Protein AF-A0A4D4N7Y9-F1 (afdb_monomer)

Sequence (111 aa):
MTEAGWGVYEPERDAQGSEWARDREDRRAGALAAGAAFEARRREGPDELQAELWLSAGPGRRIRAVADLSGLQPAQILAQLAERVVVSEDGTVSVRLHAVPVIFRNGQKAS

Solvent-accessible surface area (backbone atoms only — not comparable to full-atom values): 7186 Å² total; per-residue (Å²): 137,83,84,77,73,81,73,83,85,56,71,93,75,34,65,66,60,52,49,55,50,47,56,50,50,52,52,49,52,50,53,51,49,54,51,50,55,50,52,51,57,58,71,73,51,74,101,60,90,81,76,88,81,89,65,60,71,67,65,46,51,53,45,48,54,51,18,71,75,68,76,44,53,58,66,58,55,51,50,61,46,55,79,32,56,42,72,46,98,90,66,52,78,44,66,69,75,76,96,69,89,82,69,70,63,92,92,41,80,72,128

Secondary structure (DSSP, 8-state):
----PPPPP-GGG-HHHHHHHHHHHHHHHHHHHHHHHHHHHHHTS-S---------HHHHHHHHHHHHHHT--HHHHHHHHHTTEEE-TT--EEE---S----EETTEE--

Mean predicted aligned error: 17.5 Å

pLDDT: mean 72.79, std 16.16, range [38.03, 92.19]

Organism: Streptomyces avermitilis (NCBI:txid33903)

Foldseek 3Di:
DDDDDDDDDDVVPPPVNVVVVVVVVVVVVVVVVVVVVVVVVVVPDPPDPDDDDDDDPPVVVVLVVVCVVVVHDSVVVVVVQVVQWDQDPVRDTDGDDDPDPQDDDPPDGDD

Radius of gyration: 25.88 Å; Cα contacts (8 Å, |Δi|>4): 38; chains: 1; bounding box: 43×40×86 Å

Structure (mmCIF, N/CA/C/O backbone):
data_AF-A0A4D4N7Y9-F1
#
_entry.id   AF-A0A4D4N7Y9-F1
#
loop_
_atom_site.group_PDB
_atom_site.id
_atom_site.type_symbol
_atom_site.label_atom_id
_atom_site.label_alt_id
_atom_site.label_comp_id
_atom_site.label_asym_id
_atom_site.label_entity_id
_atom_site.label_seq_id
_atom_site.pdbx_PDB_ins_code
_atom_site.Cartn_x
_atom_site.Cartn_y
_atom_site.Cartn_z
_atom_site.occupancy
_atom_site.B_iso_or_equiv
_atom_site.auth_seq_id
_atom_site.auth_comp_id
_atom_site.auth_asym_id
_atom_site.auth_atom_id
_atom_site.pdbx_PDB_model_num
ATOM 1 N N . MET A 1 1 ? 2.195 9.205 -63.301 1.00 39.78 1 MET A N 1
ATOM 2 C CA . MET A 1 1 ? 2.036 9.130 -61.835 1.00 39.78 1 MET A CA 1
ATOM 3 C C . MET A 1 1 ? 2.593 7.797 -61.390 1.00 39.78 1 MET A C 1
ATOM 5 O O . MET A 1 1 ? 2.002 6.778 -61.712 1.00 39.78 1 MET A O 1
ATOM 9 N N . THR A 1 2 ? 3.762 7.795 -60.764 1.00 45.09 2 THR A N 1
ATOM 10 C CA . THR A 1 2 ? 4.398 6.592 -60.221 1.00 45.09 2 THR A CA 1
ATOM 11 C C . THR A 1 2 ? 4.236 6.634 -58.708 1.00 45.09 2 THR A C 1
ATOM 13 O O . THR A 1 2 ? 4.883 7.438 -58.042 1.00 45.09 2 THR A O 1
ATOM 16 N N . GLU A 1 3 ? 3.333 5.812 -58.172 1.00 53.06 3 GLU A N 1
ATOM 17 C CA . GLU A 1 3 ? 3.298 5.509 -56.740 1.00 53.06 3 GLU A CA 1
ATOM 18 C C . GLU A 1 3 ? 4.569 4.729 -56.403 1.00 53.06 3 GLU A C 1
ATOM 20 O O . GLU A 1 3 ? 4.729 3.567 -56.776 1.00 53.06 3 GLU A O 1
ATOM 25 N N . ALA A 1 4 ? 5.518 5.398 -55.753 1.00 57.94 4 ALA A N 1
ATOM 26 C CA . ALA A 1 4 ? 6.666 4.732 -55.167 1.00 57.94 4 ALA A CA 1
ATOM 27 C C . ALA A 1 4 ? 6.163 3.917 -53.969 1.00 57.94 4 ALA A C 1
ATOM 29 O O . ALA A 1 4 ? 5.782 4.481 -52.943 1.00 57.94 4 ALA A O 1
ATOM 30 N N . GLY A 1 5 ? 6.111 2.592 -54.122 1.00 58.03 5 GLY A N 1
ATOM 31 C CA . GLY A 1 5 ? 5.852 1.683 -53.011 1.00 58.03 5 GLY A CA 1
ATOM 32 C C . GLY A 1 5 ? 6.863 1.929 -51.891 1.00 58.03 5 GLY A C 1
ATOM 33 O O . GLY A 1 5 ? 8.049 2.136 -52.157 1.00 58.03 5 GLY A O 1
ATOM 34 N N . TRP A 1 6 ? 6.381 1.948 -50.648 1.00 53.34 6 TRP A N 1
ATOM 35 C CA . TRP A 1 6 ? 7.217 2.124 -49.463 1.00 53.34 6 TRP A CA 1
ATOM 36 C C . TRP A 1 6 ? 8.330 1.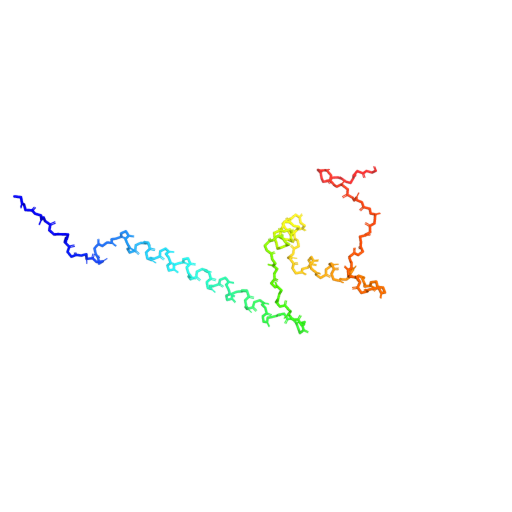071 -49.479 1.00 53.34 6 TRP A C 1
ATOM 38 O O . TRP A 1 6 ? 8.050 -0.123 -49.587 1.00 53.34 6 TRP A O 1
ATOM 48 N N . GLY A 1 7 ? 9.587 1.526 -49.444 1.00 69.44 7 GLY A N 1
ATOM 49 C CA . GLY A 1 7 ? 10.752 0.644 -49.447 1.00 69.44 7 GLY A CA 1
ATOM 50 C C . GLY A 1 7 ? 10.676 -0.378 -48.313 1.00 69.44 7 GLY A C 1
ATOM 51 O O . GLY A 1 7 ? 10.107 -0.101 -47.256 1.00 69.44 7 GLY A O 1
ATOM 52 N N . VAL A 1 8 ? 11.235 -1.567 -48.551 1.00 76.38 8 VAL A N 1
ATOM 53 C CA . VAL A 1 8 ? 11.321 -2.633 -47.545 1.00 76.38 8 VAL A CA 1
ATOM 54 C C . VAL A 1 8 ? 11.984 -2.060 -46.291 1.00 76.38 8 VAL A C 1
ATOM 56 O O . VAL A 1 8 ? 13.066 -1.486 -46.372 1.00 76.38 8 VAL A O 1
ATOM 59 N N . TYR A 1 9 ? 11.308 -2.165 -45.145 1.00 73.81 9 TYR A N 1
ATOM 60 C CA . TYR A 1 9 ? 11.852 -1.706 -43.870 1.00 73.81 9 TYR A CA 1
ATOM 61 C C . TYR A 1 9 ? 13.087 -2.543 -43.522 1.00 73.81 9 TYR A C 1
ATOM 63 O O . TYR A 1 9 ? 12.989 -3.762 -43.393 1.00 73.81 9 TYR A O 1
ATOM 71 N N . GLU A 1 10 ? 14.234 -1.876 -43.390 1.00 71.06 10 GLU A N 1
ATOM 72 C CA . GLU A 1 10 ? 15.521 -2.460 -43.004 1.00 71.06 10 GLU A CA 1
ATOM 73 C C . GLU A 1 10 ? 15.779 -2.147 -41.519 1.00 71.06 10 GLU A C 1
ATOM 75 O O . GLU A 1 10 ? 16.351 -1.098 -41.200 1.00 71.06 10 GLU A O 1
ATOM 80 N N . PRO A 1 11 ? 15.341 -3.012 -40.584 1.00 64.88 11 PRO A N 1
ATOM 81 C CA . PRO A 1 11 ? 15.468 -2.764 -39.149 1.00 64.88 11 PRO A CA 1
ATOM 82 C C . PRO A 1 11 ? 16.921 -2.577 -38.693 1.00 64.88 11 PRO A C 1
ATOM 84 O O . PRO A 1 11 ? 17.151 -1.867 -37.716 1.00 64.88 11 PRO A O 1
ATOM 87 N N . GLU A 1 12 ? 17.919 -3.132 -39.399 1.00 69.62 12 GLU A N 1
ATOM 88 C CA . GLU A 1 12 ? 19.334 -2.942 -39.039 1.00 69.62 12 GLU A CA 1
ATOM 89 C C . GLU A 1 12 ? 19.844 -1.513 -39.287 1.00 69.62 12 GLU A C 1
ATOM 91 O O . GLU A 1 12 ? 20.895 -1.129 -38.769 1.00 69.62 12 GLU A O 1
ATOM 96 N N . ARG A 1 13 ? 19.116 -0.713 -40.075 1.00 68.31 13 ARG A N 1
ATOM 97 C CA . ARG A 1 13 ? 19.473 0.679 -40.401 1.00 68.31 13 ARG A CA 1
ATOM 98 C C . ARG A 1 13 ? 18.642 1.693 -39.623 1.00 68.31 13 ARG A C 1
ATOM 100 O O . ARG A 1 13 ? 18.924 2.890 -39.685 1.00 68.31 13 ARG A O 1
ATOM 107 N N . ASP A 1 14 ? 17.664 1.219 -38.855 1.00 77.44 14 ASP A N 1
ATOM 108 C CA . ASP A 1 14 ? 16.843 2.036 -37.974 1.00 77.44 14 ASP A CA 1
ATOM 109 C C . ASP A 1 14 ? 17.499 2.170 -36.593 1.00 77.44 14 ASP A C 1
ATOM 111 O O . ASP A 1 14 ? 17.209 1.450 -35.628 1.00 77.44 14 ASP A O 1
ATOM 115 N N . ALA A 1 15 ? 18.430 3.121 -36.507 1.00 72.69 15 ALA A N 1
ATOM 116 C CA . ALA A 1 15 ? 19.113 3.457 -35.263 1.00 72.69 15 ALA A CA 1
ATOM 117 C C . ALA A 1 15 ? 18.132 3.921 -34.169 1.00 72.69 15 ALA A C 1
ATOM 119 O O . ALA A 1 15 ? 18.341 3.609 -32.996 1.00 72.69 15 ALA A O 1
ATOM 120 N N . GLN A 1 16 ? 17.043 4.602 -34.551 1.00 76.31 16 GLN A N 1
ATOM 121 C CA . GLN A 1 16 ? 16.029 5.106 -33.624 1.00 76.31 16 GLN A CA 1
ATOM 122 C C . GLN A 1 16 ? 15.162 3.965 -33.075 1.00 76.31 16 GLN A C 1
ATOM 124 O O . GLN A 1 16 ? 14.971 3.861 -31.861 1.00 76.31 16 GLN A O 1
ATOM 129 N N . GLY A 1 17 ? 14.710 3.053 -33.939 1.00 76.75 17 GLY A N 1
ATOM 130 C CA . GLY A 1 17 ? 14.007 1.834 -33.533 1.00 76.75 17 GLY A CA 1
ATOM 131 C C . GLY A 1 17 ? 14.861 0.939 -32.633 1.00 76.75 17 GLY A C 1
ATOM 132 O O . GLY A 1 17 ? 14.370 0.406 -31.634 1.00 76.75 17 GLY A O 1
ATOM 133 N N . SER A 1 18 ? 16.159 0.848 -32.921 1.00 79.62 18 SER A N 1
ATOM 134 C CA . SER A 1 18 ? 17.122 0.096 -32.109 1.00 79.62 18 SER A CA 1
ATOM 135 C C . SER A 1 18 ? 17.351 0.709 -30.722 1.00 79.62 18 SER A C 1
ATOM 137 O O . SER A 1 18 ? 17.495 -0.023 -29.740 1.00 79.62 18 SER A O 1
ATOM 139 N N . GLU A 1 19 ? 17.380 2.038 -30.615 1.00 82.69 19 GLU A N 1
ATOM 140 C CA . GLU A 1 19 ? 17.485 2.750 -29.336 1.00 82.69 19 GLU A CA 1
ATOM 141 C C . GLU A 1 19 ? 16.215 2.576 -28.495 1.00 82.69 19 GLU A C 1
ATOM 143 O O . GLU A 1 19 ? 16.291 2.227 -27.317 1.00 82.69 19 GLU A O 1
ATOM 148 N N . TRP A 1 20 ? 15.037 2.711 -29.107 1.00 81.31 20 TRP A N 1
ATOM 149 C CA . TRP A 1 20 ? 13.757 2.497 -28.425 1.00 81.31 20 TRP A CA 1
ATOM 150 C C . TRP A 1 20 ? 13.539 1.045 -27.994 1.00 81.31 20 TRP A C 1
ATOM 152 O O . TRP A 1 20 ? 12.891 0.791 -26.974 1.00 81.31 20 TRP A O 1
ATOM 162 N N . ALA A 1 21 ? 14.058 0.080 -28.758 1.00 83.56 21 ALA A N 1
ATOM 163 C CA . ALA A 1 21 ? 14.072 -1.322 -28.360 1.00 83.56 21 ALA A CA 1
ATOM 164 C C . ALA A 1 21 ? 14.934 -1.529 -27.1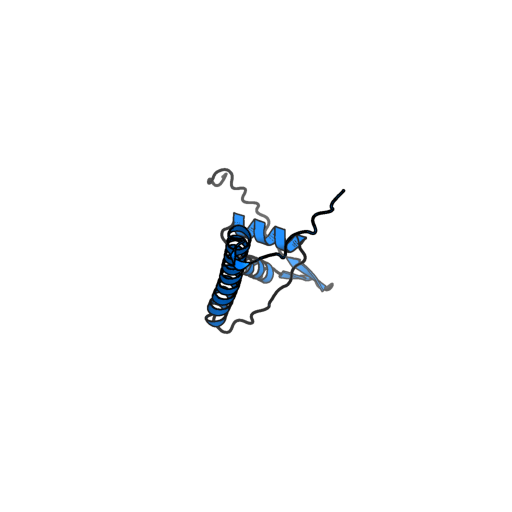06 1.00 83.56 21 ALA A C 1
ATOM 166 O O . ALA A 1 21 ? 14.463 -2.157 -26.158 1.00 83.56 21 ALA A O 1
ATOM 167 N N . ARG A 1 22 ? 16.130 -0.926 -27.065 1.00 79.38 22 ARG A N 1
ATOM 168 C CA . ARG A 1 22 ? 17.031 -0.954 -25.901 1.00 79.38 22 ARG A CA 1
ATOM 169 C C . ARG A 1 22 ? 16.408 -0.317 -24.664 1.00 79.38 22 ARG A C 1
ATOM 171 O O . ARG A 1 22 ? 16.326 -0.972 -23.637 1.00 79.38 22 ARG A O 1
ATOM 178 N N . ASP A 1 23 ? 15.851 0.885 -24.783 1.00 82.38 23 ASP A N 1
ATOM 179 C CA . ASP A 1 23 ? 15.199 1.568 -23.656 1.00 82.38 23 ASP A CA 1
ATOM 180 C C . ASP A 1 23 ? 14.000 0.767 -23.103 1.00 82.38 23 ASP A C 1
ATOM 182 O O . ASP A 1 23 ? 13.730 0.738 -21.899 1.00 82.38 23 ASP A O 1
ATOM 186 N N . ARG A 1 24 ? 13.274 0.050 -23.973 1.00 83.38 24 ARG A N 1
ATOM 187 C CA . ARG A 1 24 ? 12.191 -0.846 -23.545 1.00 83.38 24 ARG A CA 1
ATOM 188 C C . ARG A 1 24 ? 12.723 -2.091 -22.828 1.00 83.38 24 ARG A C 1
ATOM 190 O O . ARG A 1 24 ? 12.113 -2.500 -21.837 1.00 83.38 24 ARG A O 1
ATOM 197 N N . GLU A 1 25 ? 13.816 -2.673 -23.315 1.00 88.69 25 GLU A N 1
ATOM 198 C CA . GLU A 1 25 ? 14.506 -3.798 -22.674 1.00 88.69 25 GLU A CA 1
ATOM 199 C C . GLU A 1 25 ? 15.041 -3.386 -21.297 1.00 88.69 25 GLU A C 1
ATOM 201 O O . GLU A 1 25 ? 14.759 -4.064 -20.312 1.00 88.69 25 GLU A O 1
ATOM 206 N N . ASP A 1 26 ? 15.687 -2.224 -21.194 1.00 87.94 26 ASP A N 1
ATOM 207 C CA . ASP A 1 26 ? 16.248 -1.693 -19.948 1.00 87.94 26 ASP A CA 1
ATOM 208 C C . ASP A 1 26 ? 15.151 -1.416 -18.914 1.00 87.94 26 ASP A C 1
ATOM 210 O O . ASP A 1 26 ? 15.255 -1.823 -17.752 1.00 87.94 26 ASP A O 1
ATOM 214 N N . ARG A 1 27 ? 14.029 -0.812 -19.334 1.00 82.88 27 ARG A N 1
ATOM 215 C CA . ARG A 1 27 ? 12.857 -0.624 -18.460 1.00 82.88 27 ARG A CA 1
ATOM 216 C C . ARG A 1 27 ? 12.266 -1.952 -17.991 1.00 82.88 27 ARG A C 1
ATOM 218 O O . ARG A 1 27 ? 11.872 -2.074 -16.828 1.00 82.88 27 ARG A O 1
ATOM 225 N N . ARG A 1 28 ? 12.203 -2.954 -18.870 1.00 81.62 28 ARG A N 1
ATOM 226 C CA . ARG A 1 28 ? 11.713 -4.297 -18.528 1.00 81.62 28 ARG A CA 1
ATOM 227 C C . ARG A 1 28 ? 12.664 -5.003 -17.562 1.00 81.62 28 ARG A C 1
ATOM 229 O O . ARG A 1 28 ? 12.197 -5.568 -16.575 1.00 81.62 28 ARG A O 1
ATOM 236 N N . ALA A 1 29 ? 13.968 -4.934 -17.802 1.00 86.69 29 ALA A N 1
ATOM 237 C CA . ALA A 1 29 ? 14.996 -5.495 -16.935 1.00 86.69 29 ALA A CA 1
ATOM 238 C C . ALA A 1 29 ? 14.967 -4.844 -15.544 1.00 86.69 29 ALA A C 1
ATOM 240 O O . ALA A 1 29 ? 14.980 -5.554 -14.539 1.00 86.69 29 ALA A O 1
ATOM 241 N N . GLY A 1 30 ? 14.817 -3.517 -15.474 1.00 77.19 30 GLY A N 1
ATOM 242 C CA . GLY A 1 30 ? 14.658 -2.786 -14.215 1.00 77.19 30 GLY A CA 1
ATOM 243 C C . GLY A 1 30 ? 13.413 -3.207 -13.427 1.00 77.19 30 GLY A C 1
ATOM 244 O O . GLY A 1 30 ? 13.493 -3.434 -12.219 1.00 77.19 30 GLY A O 1
ATOM 245 N N . ALA A 1 31 ? 12.272 -3.390 -14.101 1.00 77.44 31 ALA A N 1
ATOM 246 C CA . ALA A 1 31 ? 11.043 -3.865 -13.461 1.00 77.44 31 ALA A CA 1
ATOM 247 C C . ALA A 1 31 ? 11.170 -5.308 -12.936 1.00 77.44 31 ALA A C 1
ATOM 249 O O . ALA A 1 31 ? 10.728 -5.604 -11.824 1.00 77.44 31 ALA A O 1
ATOM 250 N N . LEU A 1 32 ? 11.812 -6.196 -13.704 1.00 84.50 32 LEU A N 1
ATOM 251 C CA . LEU A 1 32 ? 12.069 -7.580 -13.294 1.00 84.50 32 LEU A CA 1
ATOM 252 C C . LEU A 1 32 ? 13.042 -7.651 -12.110 1.00 84.50 32 LEU A C 1
ATOM 254 O O . LEU A 1 32 ? 12.800 -8.403 -11.168 1.00 84.50 32 LEU A O 1
ATOM 258 N N . ALA A 1 33 ? 14.098 -6.835 -12.113 1.00 83.38 33 ALA A N 1
ATOM 259 C CA . ALA A 1 33 ? 15.056 -6.752 -11.013 1.00 83.38 33 ALA A CA 1
ATOM 260 C C . ALA A 1 33 ? 14.414 -6.207 -9.726 1.00 83.38 33 ALA A C 1
ATOM 262 O O . ALA A 1 33 ? 14.663 -6.737 -8.644 1.00 83.38 33 ALA A O 1
ATOM 263 N N . ALA A 1 34 ? 13.540 -5.199 -9.830 1.00 70.81 34 ALA A N 1
ATOM 264 C CA . ALA A 1 34 ? 12.792 -4.677 -8.687 1.00 70.81 34 ALA A CA 1
ATOM 265 C C . ALA A 1 34 ? 11.840 -5.729 -8.090 1.00 70.81 34 ALA A C 1
ATOM 267 O O . ALA A 1 34 ? 11.767 -5.865 -6.867 1.00 70.81 34 ALA A O 1
ATOM 268 N N . GLY A 1 35 ? 11.163 -6.509 -8.943 1.00 70.56 35 GLY A N 1
ATOM 269 C CA . GLY A 1 35 ? 10.346 -7.649 -8.518 1.00 70.56 35 GLY A CA 1
ATOM 270 C C . GLY A 1 35 ? 11.173 -8.747 -7.844 1.00 70.56 35 GLY A C 1
ATOM 271 O O . GLY A 1 35 ? 10.812 -9.221 -6.771 1.00 70.56 35 GLY A O 1
ATOM 272 N N . ALA A 1 36 ? 12.333 -9.092 -8.406 1.00 75.44 36 ALA A N 1
ATOM 273 C CA . ALA A 1 36 ? 13.241 -10.076 -7.818 1.00 75.44 36 ALA A CA 1
ATOM 274 C C . ALA A 1 36 ? 13.813 -9.616 -6.464 1.00 75.44 36 ALA A C 1
ATOM 276 O O . ALA A 1 36 ? 13.889 -10.410 -5.533 1.00 75.44 36 ALA A O 1
ATOM 277 N N . ALA A 1 37 ? 14.163 -8.335 -6.315 1.00 75.44 37 ALA A N 1
ATOM 278 C CA . ALA A 1 37 ? 14.637 -7.766 -5.050 1.00 75.44 37 ALA A CA 1
ATOM 279 C C . ALA A 1 37 ? 13.526 -7.650 -3.990 1.00 75.44 37 ALA A C 1
ATOM 281 O O . ALA A 1 37 ? 13.795 -7.668 -2.786 1.00 75.44 37 ALA A O 1
ATOM 282 N N . PHE A 1 38 ? 12.271 -7.504 -4.418 1.00 70.12 38 PHE A N 1
ATOM 283 C CA . PHE A 1 38 ? 11.109 -7.599 -3.539 1.00 70.12 38 PHE A CA 1
ATOM 284 C C . PHE A 1 38 ? 10.915 -9.039 -3.038 1.00 70.12 38 PHE A C 1
ATOM 286 O O . PHE A 1 38 ? 10.820 -9.253 -1.832 1.00 70.12 38 PHE A O 1
ATOM 293 N N . GLU A 1 39 ? 10.966 -10.026 -3.934 1.00 66.50 39 GLU A N 1
ATOM 294 C CA . GLU A 1 39 ? 10.853 -11.454 -3.598 1.00 66.50 39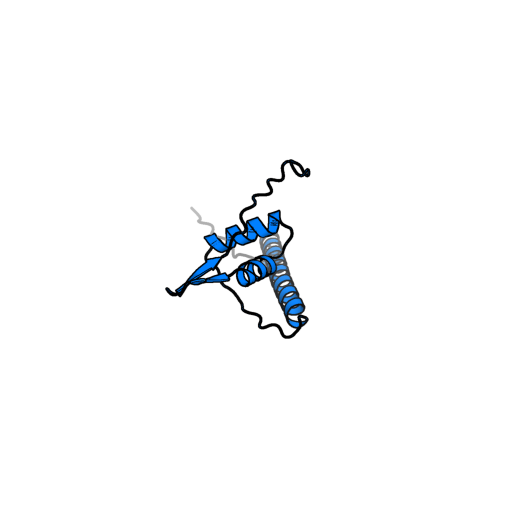 GLU A CA 1
ATOM 295 C C . GLU A 1 39 ? 12.037 -11.985 -2.769 1.00 66.50 39 GLU A C 1
ATOM 297 O O . GLU A 1 39 ? 11.853 -12.803 -1.871 1.00 66.50 39 GLU A O 1
ATOM 302 N N . ALA A 1 40 ? 13.257 -11.500 -3.010 1.00 69.62 40 ALA A N 1
ATOM 303 C CA . ALA A 1 40 ? 14.424 -11.851 -2.199 1.00 69.62 40 ALA A CA 1
ATOM 304 C C . ALA A 1 40 ? 14.264 -11.354 -0.752 1.00 69.62 40 ALA A C 1
ATOM 306 O O . ALA A 1 40 ? 14.378 -12.142 0.183 1.00 69.62 40 ALA A O 1
ATOM 307 N N . ARG A 1 41 ? 13.870 -10.083 -0.569 1.00 62.38 41 ARG A N 1
ATOM 308 C CA . ARG A 1 41 ? 13.556 -9.530 0.762 1.00 62.38 41 ARG A CA 1
ATOM 309 C C . ARG A 1 41 ? 12.393 -10.248 1.442 1.00 62.38 41 ARG A C 1
ATOM 311 O O . ARG A 1 41 ? 12.379 -10.362 2.661 1.00 62.38 41 ARG A O 1
ATOM 318 N N . ARG A 1 42 ? 11.426 -10.735 0.663 1.00 60.53 42 ARG A N 1
ATOM 319 C CA . ARG A 1 42 ? 10.300 -11.530 1.159 1.00 60.53 42 ARG A CA 1
ATOM 320 C C . ARG A 1 42 ? 10.745 -12.876 1.733 1.00 60.53 42 ARG A C 1
ATOM 322 O O . ARG A 1 42 ? 10.240 -13.271 2.777 1.00 60.53 42 ARG A O 1
ATOM 329 N N . ARG A 1 43 ? 11.673 -13.571 1.070 1.00 62.62 43 ARG A N 1
ATOM 330 C CA . ARG A 1 43 ? 12.170 -14.891 1.505 1.00 62.62 43 ARG A CA 1
ATOM 331 C C . ARG A 1 43 ? 13.062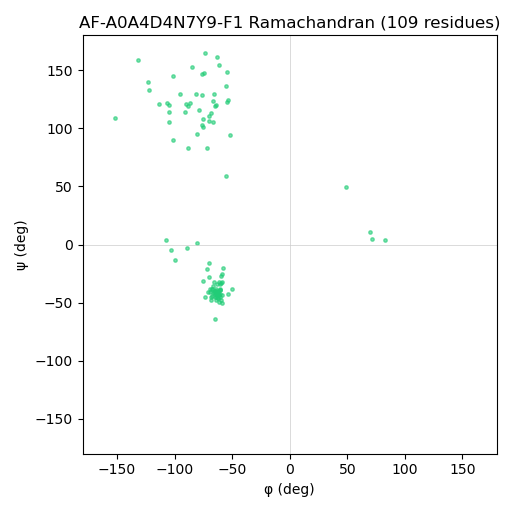 -14.843 2.744 1.00 62.62 43 ARG A C 1
ATOM 333 O O . ARG A 1 43 ? 13.223 -15.867 3.392 1.00 62.62 43 ARG A O 1
ATOM 340 N N . GLU A 1 44 ? 13.644 -13.688 3.053 1.00 62.25 44 GLU A N 1
ATOM 341 C CA . GLU A 1 44 ? 14.524 -13.495 4.213 1.00 62.25 44 GLU A CA 1
ATOM 342 C C . GLU A 1 44 ? 13.768 -13.081 5.495 1.00 62.25 44 GLU A C 1
ATOM 344 O O . GLU A 1 44 ? 14.383 -12.944 6.552 1.00 62.25 44 GLU A O 1
ATOM 349 N N . GLY A 1 45 ? 12.443 -12.885 5.430 1.00 59.72 45 GLY A N 1
ATOM 350 C CA . GLY A 1 45 ? 11.612 -12.594 6.603 1.00 59.72 45 GLY A CA 1
ATOM 351 C C . GLY A 1 45 ? 11.329 -13.841 7.461 1.00 59.72 45 GLY A C 1
ATOM 352 O O . GLY A 1 45 ? 11.218 -14.933 6.903 1.00 59.72 45 GLY A O 1
ATOM 353 N N . PRO A 1 46 ? 11.205 -13.709 8.800 1.00 49.19 46 PRO A N 1
ATOM 354 C CA . PRO A 1 46 ? 10.856 -14.825 9.686 1.00 49.19 46 PRO A CA 1
ATOM 355 C C . PRO A 1 46 ? 9.452 -15.363 9.359 1.00 49.19 46 PRO A C 1
ATOM 357 O O . PRO A 1 46 ? 8.678 -14.650 8.725 1.00 49.19 46 PRO A O 1
ATOM 360 N N . ASP A 1 47 ? 9.141 -16.593 9.796 1.00 51.56 47 ASP A N 1
ATOM 361 C CA . ASP A 1 47 ? 7.882 -17.355 9.613 1.00 51.56 47 ASP A CA 1
ATOM 362 C C . ASP A 1 47 ? 6.598 -16.628 10.101 1.00 51.56 47 ASP A C 1
ATOM 364 O O . ASP A 1 47 ? 5.851 -17.102 10.959 1.00 51.56 47 ASP A O 1
ATOM 368 N N . GLU A 1 48 ? 6.304 -15.457 9.553 1.00 52.72 48 GLU A N 1
ATOM 369 C CA . GLU A 1 48 ? 5.052 -14.733 9.694 1.00 52.72 48 GLU A CA 1
ATOM 370 C C . GLU A 1 48 ? 4.181 -15.081 8.485 1.00 52.72 48 GLU A C 1
ATOM 372 O O . GLU A 1 48 ? 4.628 -15.009 7.339 1.00 52.72 48 GLU A O 1
ATOM 377 N N . LEU A 1 49 ? 2.929 -15.476 8.731 1.00 50.91 49 LEU A N 1
ATOM 378 C CA . LEU A 1 49 ? 1.911 -15.714 7.703 1.00 50.91 49 LEU A CA 1
ATOM 379 C C . LEU A 1 49 ? 1.806 -14.493 6.775 1.00 50.91 49 LEU A C 1
ATOM 381 O O . LEU A 1 49 ? 1.082 -13.536 7.050 1.00 50.91 49 LEU A O 1
ATOM 385 N N . GLN 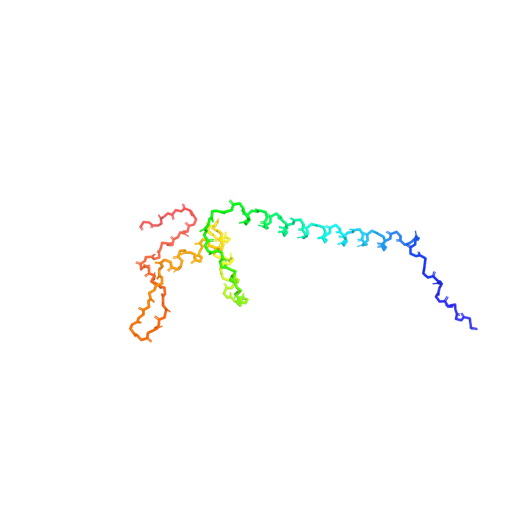A 1 50 ? 2.536 -14.523 5.660 1.00 54.00 50 GLN A N 1
ATOM 386 C CA . GLN A 1 50 ? 2.486 -13.468 4.664 1.00 54.00 50 GLN A CA 1
ATOM 387 C C . GLN A 1 50 ? 1.201 -13.590 3.853 1.00 54.00 50 GLN A C 1
ATOM 389 O O . GLN A 1 50 ? 1.090 -14.403 2.935 1.00 54.00 50 GLN A O 1
ATOM 394 N N . ALA A 1 51 ? 0.229 -12.748 4.187 1.00 60.03 51 ALA A N 1
ATOM 395 C CA . ALA A 1 51 ? -0.966 -12.556 3.388 1.00 60.03 51 ALA A CA 1
ATOM 396 C C . ALA A 1 51 ? -0.717 -11.484 2.316 1.00 60.03 51 ALA A C 1
ATOM 398 O O . ALA A 1 51 ? -0.404 -10.333 2.625 1.00 60.03 51 ALA A O 1
ATOM 399 N N . GLU A 1 52 ? -0.894 -11.844 1.045 1.00 66.88 52 GLU A N 1
ATOM 400 C CA . GLU A 1 52 ? -0.970 -10.866 -0.040 1.00 66.88 52 GLU A CA 1
ATOM 401 C C . GLU A 1 52 ? -2.369 -10.242 -0.066 1.00 66.88 52 GLU A C 1
ATOM 403 O O . GLU A 1 52 ? -3.368 -10.923 -0.305 1.00 66.88 52 GLU A O 1
ATOM 408 N N . LEU A 1 53 ? -2.451 -8.933 0.190 1.00 71.44 53 LEU A N 1
ATOM 409 C CA . LEU A 1 53 ? -3.714 -8.199 0.231 1.00 71.44 53 LEU A CA 1
ATOM 410 C C . LEU A 1 53 ? -3.896 -7.338 -1.021 1.00 71.44 53 LEU A C 1
ATOM 412 O O . LEU A 1 53 ? -3.210 -6.332 -1.214 1.00 71.44 53 LEU A O 1
ATOM 416 N N . TRP A 1 54 ? -4.893 -7.686 -1.833 1.00 81.88 54 TRP A N 1
ATOM 417 C CA . TRP A 1 54 ? -5.313 -6.881 -2.977 1.00 81.88 54 TRP A CA 1
ATOM 418 C C . TRP A 1 54 ? -6.406 -5.904 -2.555 1.00 81.88 54 TRP A C 1
ATOM 420 O O . TRP A 1 54 ? -7.518 -6.292 -2.201 1.00 81.88 54 TRP A O 1
ATOM 430 N N . LEU A 1 55 ? -6.086 -4.613 -2.595 1.00 79.75 55 LEU A N 1
ATOM 431 C CA . LEU A 1 55 ? -7.018 -3.547 -2.251 1.00 79.75 55 LEU A CA 1
ATOM 432 C C . LEU A 1 55 ? -7.5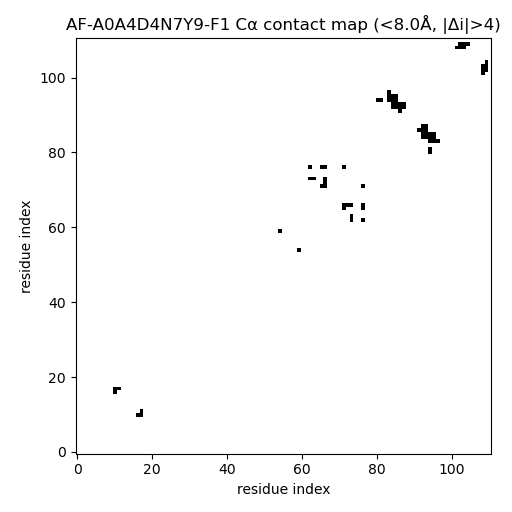92 -2.898 -3.503 1.00 79.75 55 LEU A C 1
ATOM 434 O O . LEU A 1 55 ? -6.891 -2.678 -4.492 1.00 79.75 55 LEU A O 1
ATOM 438 N N . SER A 1 56 ? -8.858 -2.493 -3.422 1.00 85.19 56 SER A N 1
ATOM 439 C CA . SER A 1 56 ? -9.424 -1.603 -4.428 1.00 85.19 56 SER A CA 1
ATOM 440 C C . SER A 1 56 ? -8.671 -0.265 -4.448 1.00 85.19 56 SER A C 1
ATOM 442 O O . SER A 1 56 ? -8.054 0.163 -3.464 1.00 85.19 56 SER A O 1
ATOM 444 N N . ALA A 1 57 ? -8.707 0.417 -5.595 1.00 85.50 57 ALA A N 1
ATOM 445 C CA . ALA A 1 57 ? -7.848 1.573 -5.849 1.00 85.50 57 ALA A CA 1
ATOM 446 C C . ALA A 1 57 ? -8.022 2.718 -4.829 1.00 85.50 57 ALA A C 1
ATOM 448 O O . ALA A 1 57 ? -7.061 3.419 -4.521 1.00 85.50 57 ALA A O 1
ATOM 449 N N . GLY A 1 58 ? -9.229 2.917 -4.288 1.00 92.19 58 GLY A N 1
ATOM 450 C CA . GLY A 1 58 ? -9.513 3.962 -3.298 1.00 92.19 58 GLY A CA 1
ATOM 451 C C . GLY A 1 58 ? -8.769 3.756 -1.968 1.00 92.19 58 GLY A C 1
ATOM 452 O O . GLY A 1 58 ? -7.917 4.579 -1.629 1.00 92.19 58 GLY A O 1
ATOM 453 N N . PRO A 1 59 ? -9.054 2.673 -1.221 1.00 84.50 59 PRO A N 1
ATOM 454 C CA . PRO A 1 59 ? -8.323 2.298 -0.010 1.00 84.50 59 PRO A CA 1
ATOM 455 C C . PRO A 1 59 ? -6.811 2.193 -0.226 1.00 84.50 59 PRO A C 1
ATOM 457 O O . PRO A 1 59 ? -6.049 2.734 0.574 1.00 84.50 59 PRO A O 1
ATOM 460 N N . GLY A 1 60 ? -6.373 1.599 -1.344 1.00 87.75 60 GLY A N 1
ATOM 461 C CA . GLY A 1 60 ? -4.950 1.495 -1.675 1.00 87.75 60 GLY A CA 1
ATOM 462 C C . GLY A 1 60 ? -4.259 2.859 -1.781 1.00 87.75 60 GLY A C 1
ATOM 463 O O . GLY A 1 60 ? -3.185 3.051 -1.212 1.00 87.75 60 GLY A O 1
ATOM 464 N N . ARG A 1 61 ? -4.893 3.845 -2.436 1.00 91.12 61 ARG A N 1
ATOM 465 C CA . ARG A 1 61 ? -4.366 5.222 -2.500 1.00 91.12 61 ARG A CA 1
ATOM 466 C C . ARG A 1 61 ? -4.298 5.890 -1.129 1.00 91.12 61 ARG A C 1
ATOM 468 O O . ARG A 1 61 ? -3.323 6.577 -0.853 1.00 91.12 61 ARG A O 1
ATOM 475 N N . ARG A 1 62 ? -5.301 5.685 -0.268 1.00 91.69 62 ARG A N 1
ATOM 476 C CA . ARG A 1 62 ? -5.311 6.267 1.086 1.00 91.69 62 ARG A CA 1
ATOM 477 C C . ARG A 1 62 ? -4.183 5.711 1.947 1.00 91.69 62 ARG A C 1
ATOM 479 O O . ARG A 1 62 ? -3.491 6.487 2.590 1.00 91.69 62 ARG A O 1
ATOM 486 N N . ILE A 1 63 ? -3.974 4.396 1.924 1.00 89.19 63 ILE A N 1
ATOM 487 C CA . ILE A 1 63 ? -2.896 3.767 2.697 1.00 89.19 63 ILE A CA 1
ATOM 488 C C . ILE A 1 63 ? -1.531 4.248 2.206 1.00 89.19 63 ILE A C 1
ATOM 490 O O . ILE A 1 63 ? -0.686 4.571 3.033 1.00 89.19 63 ILE A O 1
ATOM 494 N N . ARG A 1 64 ? -1.329 4.371 0.886 1.00 88.69 64 ARG A N 1
ATOM 495 C CA . ARG A 1 64 ? -0.090 4.947 0.334 1.00 88.69 64 ARG A CA 1
ATOM 496 C C . ARG A 1 64 ? 0.125 6.390 0.785 1.00 88.69 64 ARG A C 1
ATOM 498 O O . ARG A 1 64 ? 1.197 6.704 1.268 1.00 88.69 64 ARG A O 1
ATOM 505 N N . ALA A 1 65 ? -0.907 7.230 0.737 1.00 91.12 65 ALA A N 1
ATOM 506 C CA . ALA A 1 65 ? -0.791 8.606 1.216 1.00 91.12 65 ALA A CA 1
ATOM 507 C C . ALA A 1 65 ? -0.426 8.684 2.713 1.00 91.12 65 ALA A C 1
ATOM 509 O O . ALA A 1 65 ? 0.372 9.525 3.111 1.00 91.12 65 ALA A O 1
ATOM 510 N N . VAL A 1 66 ? -0.979 7.799 3.552 1.00 89.81 66 VAL A N 1
ATOM 511 C CA . VAL A 1 66 ? -0.613 7.725 4.979 1.00 89.81 66 VAL A CA 1
ATOM 512 C C . VAL A 1 66 ? 0.815 7.203 5.162 1.00 89.81 66 VAL A C 1
ATOM 514 O O . VAL A 1 66 ? 1.531 7.711 6.023 1.00 89.81 66 VAL A O 1
ATOM 517 N N . ALA A 1 67 ? 1.248 6.234 4.354 1.00 87.81 67 ALA A N 1
ATOM 518 C CA . ALA A 1 67 ? 2.627 5.742 4.336 1.00 87.81 67 ALA A CA 1
ATOM 519 C C . ALA A 1 67 ? 3.612 6.872 4.023 1.00 87.81 67 ALA A C 1
ATOM 521 O O . ALA A 1 67 ? 4.527 7.119 4.806 1.00 87.81 67 ALA A O 1
ATOM 522 N N . ASP A 1 68 ? 3.347 7.632 2.962 1.00 89.12 68 ASP A N 1
ATOM 523 C CA . ASP A 1 68 ? 4.185 8.759 2.546 1.00 89.12 68 ASP A CA 1
ATOM 524 C C . ASP A 1 68 ? 4.278 9.839 3.639 1.00 89.12 68 ASP A C 1
ATOM 526 O O . ASP A 1 68 ? 5.346 10.395 3.880 1.00 89.12 68 ASP A O 1
ATOM 530 N N . LEU A 1 69 ? 3.173 10.113 4.343 1.00 92.19 69 LEU A N 1
ATOM 531 C CA . LEU A 1 69 ? 3.129 11.113 5.416 1.00 92.19 69 LEU A CA 1
ATOM 532 C C . LEU A 1 69 ? 3.792 10.656 6.723 1.00 92.19 69 LEU A C 1
ATOM 534 O O . LEU A 1 69 ? 4.284 11.491 7.480 1.00 92.19 69 LEU A O 1
ATOM 538 N N . SER A 1 70 ? 3.761 9.358 7.022 1.00 86.62 70 SER A N 1
ATOM 539 C CA . SER A 1 70 ? 4.248 8.804 8.295 1.00 86.62 70 SER A CA 1
ATOM 540 C C . SER A 1 70 ? 5.649 8.197 8.206 1.00 86.62 70 SER A C 1
ATOM 542 O O . SER A 1 70 ? 6.247 7.905 9.240 1.00 86.62 70 SER A O 1
ATOM 544 N N . GLY A 1 71 ? 6.168 7.977 6.994 1.00 87.25 71 GLY A N 1
ATOM 545 C CA . GLY A 1 71 ? 7.406 7.232 6.754 1.00 87.25 71 GLY A CA 1
ATOM 546 C C . GLY A 1 71 ? 7.279 5.723 7.003 1.00 87.25 71 GLY A C 1
ATOM 547 O O . GLY A 1 71 ? 8.272 5.002 6.916 1.00 87.25 71 GLY A O 1
ATOM 548 N N . LEU A 1 72 ? 6.075 5.233 7.315 1.00 82.88 72 LEU A N 1
ATOM 549 C CA . LEU A 1 72 ? 5.802 3.817 7.542 1.00 82.88 72 LEU A CA 1
ATOM 550 C C . LEU A 1 72 ? 5.534 3.092 6.226 1.00 82.88 72 LEU A C 1
ATOM 552 O O . LEU A 1 72 ? 5.017 3.661 5.269 1.00 82.88 72 LEU A O 1
ATOM 556 N N . GLN A 1 73 ? 5.812 1.794 6.195 1.00 85.31 73 GLN A N 1
ATOM 557 C CA . GLN A 1 73 ? 5.400 0.938 5.089 1.00 85.31 73 GLN A CA 1
ATOM 558 C C . GLN A 1 73 ? 3.887 0.653 5.153 1.00 85.31 73 GLN A C 1
ATOM 560 O O . GLN A 1 73 ? 3.338 0.499 6.248 1.00 85.31 73 GLN A O 1
ATOM 565 N N . PRO A 1 74 ? 3.199 0.481 4.006 1.00 85.38 74 PRO A N 1
ATOM 566 C CA . PRO A 1 74 ? 1.778 0.119 3.966 1.00 85.38 74 PRO A CA 1
ATOM 567 C C . PRO A 1 74 ? 1.405 -1.082 4.849 1.00 85.38 74 PRO A C 1
ATOM 569 O O . PRO A 1 74 ? 0.363 -1.068 5.499 1.00 85.38 74 PRO A O 1
ATOM 572 N N . ALA A 1 75 ? 2.273 -2.097 4.915 1.00 81.19 75 ALA A N 1
ATOM 573 C CA . ALA A 1 75 ? 2.077 -3.273 5.761 1.00 81.19 75 ALA A CA 1
ATOM 574 C C . ALA A 1 75 ? 2.077 -2.933 7.262 1.00 81.19 75 ALA A C 1
ATOM 576 O O . ALA A 1 75 ? 1.255 -3.455 8.006 1.00 81.19 75 ALA A O 1
ATOM 577 N N . GLN A 1 76 ? 2.934 -2.009 7.703 1.00 79.81 76 GLN A N 1
ATOM 578 C CA . GLN A 1 76 ? 2.990 -1.571 9.102 1.00 79.81 76 GLN A CA 1
ATOM 579 C C . GLN A 1 76 ? 1.727 -0.798 9.491 1.00 79.81 76 GLN A C 1
ATOM 581 O O . GLN A 1 76 ? 1.200 -0.984 10.583 1.00 79.81 76 GLN A O 1
ATOM 586 N N . ILE A 1 77 ? 1.201 0.027 8.581 1.00 84.50 77 ILE A N 1
ATOM 587 C CA . ILE A 1 77 ? -0.078 0.719 8.788 1.00 84.50 77 ILE A CA 1
ATOM 588 C C . ILE A 1 77 ? -1.212 -0.298 8.928 1.00 84.50 77 ILE A C 1
ATOM 590 O O . ILE A 1 77 ? -2.028 -0.187 9.838 1.00 84.50 77 ILE A O 1
ATOM 594 N N . LEU A 1 78 ? -1.260 -1.300 8.046 1.00 85.50 78 LEU A N 1
ATOM 595 C CA . LEU A 1 78 ? -2.265 -2.361 8.109 1.00 85.50 78 LEU A CA 1
ATOM 596 C C . LEU A 1 78 ? -2.167 -3.176 9.403 1.00 85.50 78 LEU A C 1
ATOM 598 O O . LEU A 1 78 ? -3.200 -3.431 10.014 1.00 85.50 78 LEU A O 1
ATOM 602 N N . ALA A 1 79 ? -0.958 -3.521 9.851 1.00 83.06 79 ALA A N 1
ATOM 603 C CA . ALA A 1 79 ? -0.740 -4.211 11.121 1.00 83.06 79 ALA A CA 1
ATOM 604 C C . ALA A 1 79 ? -1.264 -3.386 12.310 1.00 83.06 79 ALA A C 1
ATOM 606 O O . ALA A 1 79 ? -2.060 -3.882 13.102 1.00 83.06 79 ALA A O 1
ATOM 607 N N . GLN A 1 80 ? -0.931 -2.093 12.370 1.00 83.88 80 GLN A N 1
ATOM 608 C CA . GLN A 1 80 ? -1.429 -1.198 13.423 1.00 83.88 80 GLN A CA 1
ATOM 609 C C . GLN A 1 80 ? -2.953 -1.026 13.392 1.00 83.88 80 GLN A C 1
ATOM 611 O O . GLN A 1 80 ? -3.584 -0.862 14.435 1.00 83.88 80 GLN A O 1
ATOM 616 N N . LEU A 1 81 ? -3.571 -1.033 12.207 1.00 86.81 81 LEU A N 1
ATOM 617 C CA . LEU A 1 81 ? -5.030 -1.018 12.096 1.00 86.81 81 LEU A CA 1
ATOM 618 C C . LEU A 1 81 ? -5.633 -2.339 12.583 1.00 86.81 81 LEU A C 1
ATOM 620 O O . LEU A 1 81 ? -6.639 -2.305 13.290 1.00 86.81 81 LEU A O 1
ATOM 624 N N . ALA A 1 82 ? -5.012 -3.473 12.245 1.00 85.31 82 ALA A N 1
ATOM 625 C CA . ALA A 1 82 ? -5.452 -4.807 12.644 1.00 85.31 82 ALA A CA 1
ATOM 626 C C . ALA A 1 82 ? -5.420 -5.001 14.167 1.00 85.31 82 ALA A C 1
ATOM 628 O O . ALA A 1 82 ? -6.390 -5.499 14.733 1.00 85.31 82 ALA A O 1
ATOM 629 N N . GLU A 1 83 ? -4.380 -4.512 14.848 1.00 82.75 83 GLU A N 1
ATOM 630 C CA . GLU A 1 83 ? -4.285 -4.511 16.321 1.00 82.75 83 GLU A CA 1
ATOM 631 C C . GLU A 1 83 ? -5.440 -3.760 17.008 1.00 82.75 83 GLU A C 1
ATOM 633 O O . GLU A 1 83 ? -5.719 -3.957 18.191 1.00 82.75 83 GLU A O 1
ATOM 638 N N . ARG A 1 84 ? -6.118 -2.877 16.272 1.00 85.56 84 ARG A N 1
ATOM 639 C CA . ARG A 1 84 ? -7.189 -2.005 16.772 1.00 85.56 84 ARG A CA 1
ATOM 640 C C . ARG A 1 84 ? -8.569 -2.431 16.286 1.00 85.56 84 ARG A C 1
ATOM 642 O O . ARG A 1 84 ? -9.542 -1.711 16.549 1.00 85.56 84 ARG A O 1
ATOM 649 N N . VAL A 1 85 ? -8.655 -3.543 15.559 1.00 87.69 85 VAL A N 1
ATOM 650 C CA . VAL A 1 85 ? -9.925 -4.095 15.100 1.00 87.69 85 VAL A CA 1
ATOM 651 C C . VAL A 1 85 ? -10.732 -4.561 16.306 1.00 87.69 85 VAL A C 1
ATOM 653 O O . VAL A 1 85 ? -10.252 -5.296 17.164 1.00 87.69 85 VAL A O 1
ATOM 656 N N . VAL A 1 86 ? -11.983 -4.124 16.356 1.00 86.06 86 VAL A N 1
ATOM 657 C CA . VAL A 1 86 ? -12.988 -4.576 17.312 1.00 86.06 86 VAL A CA 1
ATOM 658 C C . VAL A 1 86 ? -14.160 -5.120 16.514 1.00 86.06 86 VAL A C 1
ATOM 660 O O . VAL A 1 86 ? -14.624 -4.479 15.567 1.00 86.06 86 VAL A O 1
ATOM 663 N N . VAL A 1 87 ? -14.635 -6.294 16.912 1.00 89.50 87 VAL A N 1
ATOM 664 C CA . VAL A 1 87 ? -15.839 -6.912 16.361 1.00 89.50 87 VAL A CA 1
ATOM 665 C C . VAL A 1 87 ? -16.951 -6.743 17.389 1.00 89.50 87 VAL A C 1
ATOM 667 O O . VAL A 1 87 ? -16.804 -7.170 18.534 1.00 89.50 87 VAL A O 1
ATOM 670 N N . SER A 1 88 ? -18.022 -6.061 16.999 1.00 86.69 88 SER A N 1
ATOM 671 C CA . SER A 1 88 ? -19.229 -5.910 17.815 1.00 86.69 88 SER A CA 1
ATOM 672 C C . SER A 1 88 ? -20.033 -7.215 17.862 1.00 86.69 88 SER A C 1
ATOM 674 O O . SER A 1 88 ? -19.834 -8.107 17.039 1.00 86.69 88 SER A O 1
ATOM 676 N N . GLU A 1 89 ? -20.974 -7.323 18.805 1.00 90.06 89 GLU A N 1
ATOM 677 C CA . GLU A 1 89 ? -21.850 -8.502 18.948 1.00 90.06 89 GLU A CA 1
ATOM 678 C C . GLU A 1 89 ? -22.698 -8.788 17.697 1.00 90.06 89 GLU A C 1
ATOM 680 O O . GLU A 1 89 ? -23.027 -9.937 17.419 1.00 90.06 89 GLU A O 1
ATOM 685 N N . ASP A 1 90 ? -23.006 -7.758 16.908 1.00 89.62 90 ASP A N 1
ATOM 686 C CA . ASP A 1 90 ? -23.718 -7.858 15.628 1.00 89.62 90 ASP A CA 1
ATOM 687 C C . ASP A 1 90 ? -22.814 -8.280 14.450 1.00 89.62 90 ASP A C 1
ATOM 689 O O . ASP A 1 90 ? -23.273 -8.359 13.310 1.00 89.62 90 ASP A O 1
ATOM 693 N N . GLY A 1 91 ? -21.527 -8.538 14.704 1.00 85.25 91 GLY A N 1
ATOM 694 C CA . GLY A 1 91 ? -20.531 -8.882 13.690 1.00 85.25 91 GLY A CA 1
ATOM 695 C C . GLY A 1 91 ? -19.932 -7.678 12.960 1.00 85.25 91 GLY A C 1
ATOM 696 O O . GLY A 1 91 ? -19.116 -7.862 12.052 1.00 85.25 91 GLY A O 1
ATOM 697 N N . THR A 1 92 ? -20.285 -6.445 13.339 1.00 90.50 92 THR A N 1
ATOM 698 C CA . THR A 1 92 ? -19.705 -5.244 12.732 1.00 90.50 92 THR A CA 1
ATOM 699 C C . THR A 1 92 ? -18.221 -5.128 13.084 1.00 90.50 92 THR A C 1
ATOM 701 O O . THR A 1 92 ? -17.842 -5.056 14.254 1.00 90.50 92 THR A O 1
ATOM 704 N N . VAL A 1 93 ? -17.370 -5.056 12.057 1.00 84.81 93 VAL A N 1
ATOM 705 C CA . VAL A 1 93 ? -15.921 -4.854 12.190 1.00 84.81 93 VAL A CA 1
ATOM 706 C C . VAL A 1 93 ? -15.618 -3.359 12.162 1.00 84.81 93 VAL A C 1
ATOM 708 O O . VAL A 1 93 ? -15.906 -2.669 11.183 1.00 84.81 93 VAL A O 1
ATOM 711 N N . SER A 1 94 ? -15.009 -2.850 13.227 1.00 86.56 94 SER A N 1
ATOM 712 C CA . SER A 1 94 ? -14.641 -1.441 13.366 1.00 86.56 94 SER A CA 1
ATOM 713 C C . SER A 1 94 ? -13.193 -1.294 13.826 1.00 86.56 94 SER A C 1
ATOM 715 O O . SER A 1 94 ? -12.612 -2.219 14.383 1.00 86.56 94 SER A O 1
ATOM 717 N N . VAL A 1 95 ? -12.591 -0.127 13.594 1.00 84.56 95 VAL A N 1
ATOM 718 C CA . VAL A 1 95 ? -11.260 0.206 14.120 1.00 84.56 95 VAL A CA 1
ATOM 719 C C . VAL A 1 95 ? -11.435 1.213 15.245 1.00 84.56 95 VAL A C 1
ATOM 721 O O . VAL A 1 95 ? -11.971 2.303 15.029 1.00 84.56 95 VAL A O 1
ATOM 724 N N . ARG A 1 96 ? -10.962 0.883 16.450 1.00 79.62 96 ARG A N 1
ATOM 725 C CA . ARG A 1 96 ? -11.048 1.803 17.588 1.00 79.62 96 ARG A CA 1
ATOM 726 C C . ARG A 1 96 ? -10.093 2.981 17.380 1.00 79.62 96 ARG A C 1
ATOM 728 O O . ARG A 1 96 ? -8.870 2.838 17.466 1.00 79.62 96 ARG A O 1
ATOM 735 N N . LEU A 1 97 ? -10.636 4.172 17.147 1.00 67.62 97 LEU A N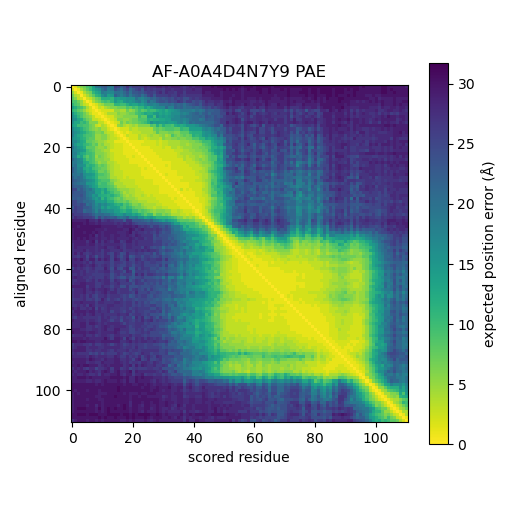 1
ATOM 736 C CA . LEU A 1 97 ? -9.878 5.424 17.194 1.00 67.62 97 LEU A CA 1
ATOM 737 C C . LEU A 1 97 ? -9.761 5.866 18.659 1.00 67.62 97 LEU A C 1
ATOM 739 O O . LEU A 1 97 ? -10.757 5.917 19.373 1.00 67.62 97 LEU A O 1
ATOM 743 N N . HIS A 1 98 ? -8.550 6.179 19.123 1.00 56.34 98 HIS A N 1
ATOM 744 C CA . HIS A 1 98 ? -8.417 6.913 20.381 1.00 56.34 98 HIS A CA 1
ATOM 745 C C . HIS A 1 98 ? -8.768 8.372 20.088 1.00 56.34 98 HIS A C 1
ATOM 747 O O . HIS A 1 98 ? -8.234 8.960 19.148 1.00 56.34 98 HIS A O 1
ATOM 753 N N . ALA A 1 99 ? -9.665 8.951 20.879 1.00 49.03 99 ALA A N 1
ATOM 754 C CA . ALA A 1 99 ? -10.006 10.360 20.796 1.00 49.03 99 ALA A CA 1
ATOM 755 C C . ALA A 1 99 ? -8.857 11.225 21.343 1.00 49.03 99 ALA A C 1
ATOM 757 O O . ALA A 1 99 ? -8.904 11.615 22.499 1.00 49.03 99 ALA A O 1
ATOM 758 N N . VAL A 1 100 ? -7.837 11.519 20.527 1.00 39.88 100 VAL A N 1
ATOM 759 C CA . VAL A 1 100 ? -7.032 12.755 20.623 1.00 39.88 100 VAL A CA 1
ATOM 760 C C . VAL A 1 100 ? -6.489 13.095 19.225 1.00 39.88 100 VAL A C 1
ATOM 762 O O . VAL A 1 100 ? -5.591 12.402 18.743 1.00 39.88 100 VAL A O 1
ATOM 765 N N . PRO A 1 101 ? -6.972 14.149 18.544 1.00 41.94 101 PRO A N 1
ATOM 766 C CA . PRO A 1 101 ? -6.274 14.680 17.383 1.00 41.94 101 PRO A CA 1
ATOM 767 C C . PRO A 1 101 ? -5.060 15.483 17.868 1.00 41.94 101 PRO A C 1
ATOM 769 O O . PRO A 1 101 ? -5.199 16.615 18.324 1.00 41.94 101 PRO A O 1
ATOM 772 N N . VAL A 1 102 ? -3.853 14.919 17.775 1.00 39.50 102 VAL A N 1
ATOM 773 C CA . VAL A 1 102 ? -2.633 15.732 17.880 1.00 39.50 102 VAL A CA 1
ATOM 774 C C . VAL A 1 102 ? -2.411 16.388 16.521 1.00 39.50 102 VAL A C 1
ATOM 776 O O . VAL A 1 102 ? -1.878 15.782 15.593 1.00 39.50 102 VAL A O 1
ATOM 779 N N . ILE A 1 103 ? -2.888 17.623 16.385 1.00 43.00 103 ILE A N 1
ATOM 780 C CA . ILE A 1 103 ? -2.629 18.459 15.214 1.00 43.00 103 ILE A CA 1
ATOM 781 C C . ILE A 1 103 ? -1.188 18.964 15.328 1.00 43.00 103 ILE A C 1
ATOM 783 O O . ILE A 1 103 ? -0.891 19.827 16.151 1.00 43.00 103 ILE A O 1
ATOM 787 N N . PHE A 1 104 ? -0.289 18.445 14.495 1.00 38.12 104 PHE A N 1
ATOM 788 C CA . PHE A 1 104 ? 1.029 19.045 14.304 1.00 38.12 104 PHE A CA 1
ATOM 789 C C . PHE A 1 104 ? 0.948 20.088 13.190 1.00 38.12 104 PHE A C 1
ATOM 791 O O . PHE A 1 104 ? 0.630 19.769 12.045 1.00 38.12 104 PHE A O 1
ATOM 798 N N . ARG A 1 105 ? 1.257 21.344 13.521 1.00 39.34 105 ARG A N 1
ATOM 799 C CA . ARG A 1 105 ? 1.475 22.421 12.548 1.00 39.34 105 ARG A CA 1
ATOM 800 C C . ARG A 1 105 ? 2.950 22.815 12.643 1.00 39.34 105 ARG A C 1
ATOM 802 O O . ARG A 1 105 ? 3.407 23.173 13.721 1.00 39.34 105 ARG A O 1
ATOM 809 N N 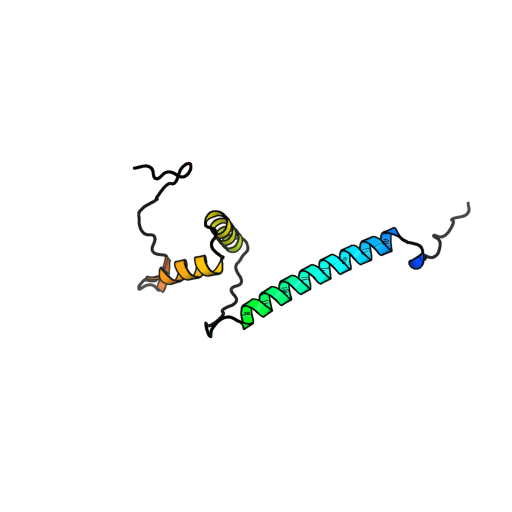. ASN A 1 106 ? 3.696 22.707 11.542 1.00 39.91 106 ASN A N 1
ATOM 810 C CA . ASN A 1 106 ? 5.114 23.092 11.443 1.00 39.91 106 ASN A CA 1
ATOM 811 C C . ASN A 1 106 ? 6.022 22.547 12.565 1.00 39.91 106 ASN A C 1
ATOM 813 O O . ASN A 1 106 ? 6.782 23.291 13.177 1.00 39.91 106 ASN A O 1
ATOM 817 N N . GLY A 1 107 ? 5.952 21.241 12.839 1.00 43.78 107 GLY A N 1
ATOM 818 C CA . GLY A 1 107 ? 6.954 20.563 13.670 1.00 43.78 107 GLY A CA 1
ATOM 819 C C . GLY A 1 107 ? 6.962 20.925 15.160 1.00 43.78 107 GLY A C 1
ATOM 820 O O . GLY A 1 107 ? 7.879 20.507 15.859 1.00 43.78 107 GLY A O 1
ATOM 821 N N . GLN A 1 108 ? 5.959 21.644 15.675 1.00 41.25 108 GLN A N 1
ATOM 822 C CA . GLN A 1 108 ? 5.797 21.842 17.117 1.00 41.25 108 GLN A CA 1
ATOM 823 C C . GLN A 1 108 ? 4.429 21.369 17.605 1.00 41.25 108 GLN A C 1
ATOM 825 O O . GLN A 1 108 ? 3.402 21.547 16.947 1.00 41.25 108 GLN A O 1
ATOM 830 N N . LYS A 1 109 ? 4.442 20.726 18.778 1.00 38.03 109 LYS A N 1
ATOM 831 C CA . LYS A 1 109 ? 3.244 20.328 19.515 1.00 38.03 109 LYS A CA 1
ATOM 832 C C . LYS A 1 109 ? 2.569 21.612 20.007 1.00 38.03 109 LYS A C 1
ATOM 834 O O . LYS A 1 109 ? 3.152 22.315 20.827 1.00 38.03 109 LYS A O 1
ATOM 839 N N . ALA A 1 110 ? 1.384 21.935 19.491 1.00 52.06 110 ALA A N 1
ATOM 840 C CA . ALA A 1 110 ? 0.559 22.977 20.095 1.00 52.06 110 ALA A CA 1
ATOM 841 C C . ALA A 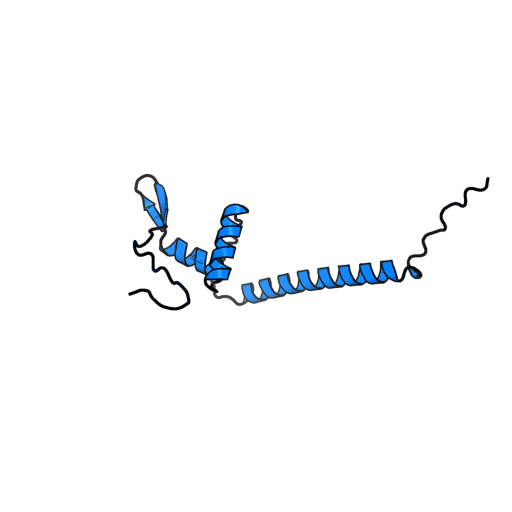1 110 ? 0.147 22.484 21.492 1.00 52.06 110 ALA A C 1
ATOM 843 O O . ALA A 1 110 ? -0.403 21.386 21.612 1.00 52.06 110 ALA A O 1
ATOM 844 N N . SER A 1 111 ? 0.540 23.235 22.523 1.00 46.69 111 SER A N 1
ATOM 845 C CA . SER A 1 111 ? 0.228 22.934 23.922 1.00 46.69 111 SER A CA 1
ATOM 846 C C . SER A 1 111 ? -1.225 23.225 24.265 1.00 46.69 111 SER A C 1
ATOM 848 O O . SER A 1 111 ? -1.852 24.046 23.560 1.00 46.69 111 SER A O 1
#

Nearest PDB structures (foldseek):
  5x3t-assembly1_E  TM=5.257E-01  e=5.148E+00  Mycobacterium tuberculosis H37Rv
  7ozs-assembly1_D  TM=3.359E-01  e=3.094E+00  Thermochaetoides thermophila DSM 1495